Protein AF-A0A935L735-F1 (afdb_monomer_lite)

Sequence (151 aa):
MIRTELLDLISSAESYNQEELSSIIDSFAKKMNTIDSINLLKIEKILKEYGWPSTELVGEQGVNTIFLIIQHANAKARNNYSKLLKKAARKDISQRPNYAYLIDKIKMDKGKKQIYGTQLKYVEEKKCFELFPIKNIKMSINVVKKCSYLI

Radius of gyration: 17.45 Å; chains: 1; bounding box: 48×27×43 Å

Structure (mmCIF, N/CA/C/O backbone):
data_AF-A0A935L735-F1
#
_entry.id   AF-A0A935L735-F1
#
loop_
_atom_site.group_PDB
_atom_site.id
_atom_site.type_symbol
_atom_site.label_atom_id
_atom_site.label_alt_id
_atom_site.label_comp_id
_atom_site.label_asym_id
_atom_site.label_entity_id
_atom_site.label_seq_id
_atom_site.pdbx_PDB_ins_code
_atom_site.Cartn_x
_atom_site.Cartn_y
_atom_site.Cartn_z
_atom_site.occupancy
_atom_site.B_iso_or_equiv
_atom_site.auth_seq_id
_atom_site.auth_comp_id
_atom_site.auth_asym_id
_atom_site.auth_atom_id
_atom_site.pdbx_PDB_model_num
ATOM 1 N N . MET A 1 1 ? 9.309 9.430 3.500 1.00 53.22 1 MET A N 1
ATOM 2 C CA . MET A 1 1 ? 10.534 10.246 3.570 1.00 53.22 1 MET A CA 1
ATOM 3 C C . MET A 1 1 ? 11.658 9.617 2.748 1.00 53.22 1 MET A C 1
ATOM 5 O O . MET A 1 1 ? 11.968 10.186 1.723 1.00 53.22 1 MET A O 1
ATOM 9 N N . ILE A 1 2 ? 12.114 8.381 3.009 1.00 59.72 2 ILE A N 1
ATOM 10 C CA . ILE A 1 2 ? 13.153 7.745 2.150 1.00 59.72 2 ILE A CA 1
ATOM 11 C C . ILE A 1 2 ? 12.732 7.566 0.675 1.00 59.72 2 ILE A C 1
ATOM 13 O O . ILE A 1 2 ? 13.550 7.639 -0.234 1.00 59.72 2 ILE A O 1
ATOM 17 N N . ARG A 1 3 ? 11.440 7.349 0.404 1.00 62.91 3 ARG A N 1
ATOM 18 C CA . ARG A 1 3 ? 10.961 7.106 -0.966 1.00 62.91 3 ARG A CA 1
ATOM 19 C C . ARG A 1 3 ? 11.101 8.318 -1.900 1.00 62.91 3 ARG A C 1
ATOM 21 O O . ARG A 1 3 ? 11.272 8.117 -3.093 1.00 62.91 3 ARG A O 1
ATOM 28 N N . THR A 1 4 ? 11.014 9.540 -1.373 1.00 59.62 4 THR A N 1
ATOM 29 C CA . THR A 1 4 ? 11.241 10.771 -2.150 1.00 59.62 4 THR A CA 1
ATOM 30 C C . THR A 1 4 ? 12.732 10.998 -2.382 1.00 59.62 4 THR A C 1
ATOM 32 O O . THR A 1 4 ? 13.122 11.271 -3.506 1.00 59.62 4 THR A O 1
ATOM 35 N N . GLU A 1 5 ? 13.570 10.721 -1.380 1.00 60.94 5 GLU A N 1
ATOM 36 C CA . GLU A 1 5 ? 15.035 10.806 -1.501 1.00 60.94 5 GLU A CA 1
ATOM 37 C C . GLU A 1 5 ? 15.589 9.875 -2.598 1.00 60.94 5 GLU A C 1
ATOM 39 O O . GLU A 1 5 ? 16.514 10.241 -3.317 1.00 60.94 5 GLU A O 1
ATOM 44 N N . LEU A 1 6 ? 14.996 8.686 -2.781 1.00 68.19 6 LEU A N 1
ATOM 45 C CA . LEU A 1 6 ? 15.365 7.781 -3.876 1.00 68.19 6 LEU A CA 1
ATOM 46 C C . LEU A 1 6 ? 14.999 8.345 -5.263 1.00 68.19 6 LEU A C 1
ATOM 48 O O . LEU A 1 6 ? 15.729 8.113 -6.221 1.00 68.19 6 LEU A O 1
ATOM 52 N N . LEU A 1 7 ? 13.880 9.067 -5.389 1.00 65.75 7 LEU A N 1
ATOM 53 C CA . LEU A 1 7 ? 13.466 9.678 -6.660 1.00 65.75 7 LEU A CA 1
ATOM 54 C C . LEU A 1 7 ? 14.383 10.844 -7.046 1.00 65.75 7 LEU A C 1
ATOM 56 O O . LEU A 1 7 ? 14.754 10.965 -8.214 1.00 65.75 7 LEU A O 1
ATOM 60 N N . ASP A 1 8 ? 14.791 11.649 -6.068 1.00 68.31 8 ASP A N 1
ATOM 61 C CA . ASP A 1 8 ? 15.737 12.750 -6.273 1.00 68.31 8 ASP A CA 1
ATOM 62 C C . ASP A 1 8 ? 17.120 12.218 -6.696 1.00 68.31 8 ASP A C 1
ATOM 64 O O . ASP A 1 8 ? 17.758 12.749 -7.608 1.00 68.31 8 ASP A O 1
ATOM 68 N N . LEU A 1 9 ? 17.552 11.097 -6.107 1.00 68.50 9 LEU A N 1
ATOM 69 C CA . LEU A 1 9 ? 18.783 10.409 -6.497 1.00 68.50 9 LEU A CA 1
ATOM 70 C C . LEU A 1 9 ? 18.710 9.849 -7.930 1.00 68.50 9 LEU A C 1
ATOM 72 O O . LEU A 1 9 ? 19.628 10.049 -8.718 1.00 68.50 9 LEU A O 1
ATOM 76 N N . ILE A 1 10 ? 17.614 9.176 -8.298 1.00 69.50 10 ILE A N 1
ATOM 77 C CA . ILE A 1 10 ? 17.425 8.661 -9.668 1.00 69.50 10 ILE A CA 1
ATOM 78 C C . ILE A 1 10 ? 17.448 9.807 -10.692 1.00 69.50 10 ILE A C 1
ATOM 80 O O . ILE A 1 10 ? 17.996 9.648 -11.778 1.00 69.50 10 ILE A O 1
ATOM 84 N N . SER A 1 11 ? 16.923 10.979 -10.329 1.00 69.50 11 SER A N 1
ATOM 85 C CA . SER A 1 11 ? 16.909 12.170 -11.191 1.00 69.50 11 SER A CA 1
ATOM 86 C C . SER A 1 11 ? 18.300 12.788 -11.416 1.00 69.50 11 SER A C 1
ATOM 88 O O . SER A 1 11 ? 18.469 13.598 -12.320 1.00 69.50 11 SER A O 1
ATOM 90 N N . SER A 1 12 ? 19.302 12.404 -10.617 1.00 68.81 12 SER A N 1
ATOM 91 C CA . SER A 1 12 ? 20.707 12.840 -10.726 1.00 68.81 12 SER A CA 1
ATOM 92 C C . SER A 1 12 ? 21.659 11.706 -11.140 1.00 68.81 12 SER A C 1
ATOM 94 O O . SER A 1 12 ? 22.884 11.860 -11.089 1.00 68.81 12 SER A O 1
ATOM 96 N N . ALA A 1 13 ? 21.106 10.570 -11.587 1.00 69.00 13 ALA A N 1
ATOM 97 C CA . ALA A 1 13 ? 21.841 9.337 -11.865 1.00 69.00 13 ALA A CA 1
ATOM 98 C C . ALA A 1 13 ? 22.910 9.457 -12.969 1.00 69.00 13 ALA A C 1
ATOM 100 O O . ALA A 1 13 ? 23.825 8.639 -13.000 1.00 69.00 13 ALA A O 1
ATOM 101 N N . GLU A 1 14 ? 22.854 10.481 -13.831 1.00 68.19 14 GLU A N 1
ATOM 102 C CA . GLU A 1 14 ? 23.864 10.738 -14.877 1.00 68.19 14 GLU A CA 1
ATOM 103 C C . GLU A 1 14 ? 25.273 11.013 -14.317 1.00 68.19 14 GLU A C 1
ATOM 105 O O . GLU A 1 14 ? 26.259 10.913 -15.042 1.00 68.19 14 GLU A O 1
ATOM 110 N N . SER A 1 15 ? 25.376 11.337 -13.024 1.00 70.94 15 SER A N 1
ATOM 111 C CA . SER A 1 15 ? 26.640 11.628 -12.338 1.00 70.94 15 SER A CA 1
ATOM 112 C C . SER A 1 15 ? 27.366 10.402 -11.764 1.00 70.94 15 SER A C 1
ATOM 114 O O . SER A 1 15 ? 28.476 10.550 -11.256 1.00 70.94 15 SER A O 1
ATOM 116 N N . TYR A 1 16 ? 26.778 9.204 -11.858 1.00 76.50 16 TYR A N 1
ATOM 117 C CA . TYR A 1 16 ? 27.303 7.982 -11.243 1.00 76.50 16 TYR A CA 1
ATOM 118 C C . TYR A 1 16 ? 27.617 6.907 -12.280 1.00 76.50 16 TYR A C 1
ATOM 120 O O . TYR A 1 16 ? 26.896 6.735 -13.266 1.00 76.50 16 TYR A O 1
ATOM 128 N N . ASN A 1 17 ? 28.666 6.119 -12.032 1.00 85.06 17 ASN A N 1
ATOM 129 C CA . ASN A 1 17 ? 28.871 4.898 -12.805 1.00 85.06 17 ASN A CA 1
ATOM 130 C C . ASN A 1 17 ? 27.891 3.786 -12.357 1.00 85.06 17 ASN A C 1
ATOM 132 O O . ASN A 1 17 ? 27.217 3.890 -11.330 1.00 85.06 17 ASN A O 1
ATOM 136 N N . GLN A 1 18 ? 27.790 2.706 -13.141 1.00 80.69 18 GLN A N 1
ATOM 137 C CA . GLN A 1 18 ? 26.814 1.632 -12.891 1.00 80.69 18 GLN A CA 1
ATOM 138 C C . GLN A 1 18 ? 27.027 0.905 -11.553 1.00 80.69 18 GLN A C 1
ATOM 140 O O . GLN A 1 18 ? 26.058 0.507 -10.907 1.00 80.69 18 GLN A O 1
ATOM 145 N N . GLU A 1 19 ? 28.277 0.739 -11.122 1.00 85.19 19 GLU A N 1
ATOM 146 C CA . GLU A 1 19 ? 28.613 0.043 -9.878 1.00 85.19 19 GLU A CA 1
ATOM 147 C C . GLU A 1 19 ? 28.274 0.904 -8.651 1.00 85.19 19 GLU A C 1
ATOM 149 O O . GLU A 1 19 ? 27.642 0.432 -7.701 1.00 85.19 19 GLU A O 1
ATOM 154 N N . GLU A 1 20 ? 28.600 2.196 -8.710 1.00 84.94 20 GLU A N 1
ATOM 155 C CA . GLU A 1 20 ? 28.238 3.188 -7.695 1.00 84.94 20 GLU A CA 1
ATOM 156 C C . GLU A 1 20 ? 26.720 3.302 -7.551 1.00 84.94 20 GLU A C 1
ATOM 158 O O . GLU A 1 20 ? 26.194 3.216 -6.439 1.00 84.94 20 GLU A O 1
ATOM 163 N N . LEU A 1 21 ? 26.003 3.422 -8.673 1.00 83.69 21 LEU A N 1
ATOM 164 C CA . LEU A 1 21 ? 24.548 3.523 -8.676 1.00 83.69 21 LEU A CA 1
ATOM 165 C C . LEU A 1 21 ? 23.898 2.275 -8.061 1.00 83.69 21 LEU A C 1
ATOM 167 O O . LEU A 1 21 ? 23.000 2.404 -7.227 1.00 83.69 21 LEU A O 1
ATOM 171 N N . SER A 1 22 ? 24.381 1.075 -8.406 1.00 84.75 22 SER A N 1
ATOM 172 C CA . SER A 1 22 ? 23.888 -0.182 -7.827 1.00 84.75 22 SER A CA 1
ATOM 173 C C . SER A 1 22 ? 24.089 -0.228 -6.310 1.00 84.75 22 SER A C 1
ATOM 175 O O . SER A 1 22 ? 23.159 -0.546 -5.569 1.00 84.75 22 SER A O 1
ATOM 177 N N . SER A 1 23 ? 25.281 0.136 -5.832 1.00 87.50 23 SER A N 1
ATOM 178 C CA . SER A 1 23 ? 25.604 0.156 -4.400 1.00 87.50 23 SER A CA 1
ATOM 179 C C . SER A 1 23 ? 24.718 1.135 -3.619 1.00 87.50 23 SER A C 1
ATOM 181 O O . SER A 1 23 ? 24.206 0.817 -2.536 1.00 87.50 23 SER A O 1
ATOM 183 N N . ILE A 1 24 ? 24.473 2.320 -4.188 1.00 86.25 24 ILE A N 1
ATOM 184 C CA . ILE A 1 24 ? 23.591 3.315 -3.582 1.00 86.25 24 ILE A CA 1
ATOM 185 C C . ILE A 1 24 ? 22.150 2.787 -3.539 1.00 86.25 24 ILE A C 1
ATOM 187 O O . ILE A 1 24 ? 21.535 2.808 -2.469 1.00 86.25 24 ILE A O 1
ATOM 191 N N . ILE A 1 25 ? 21.625 2.253 -4.649 1.00 84.50 25 ILE A N 1
ATOM 192 C CA . ILE A 1 25 ? 20.276 1.667 -4.710 1.00 84.50 25 ILE A CA 1
ATOM 193 C C . ILE A 1 25 ? 20.109 0.571 -3.651 1.00 84.50 25 ILE A C 1
ATOM 195 O O . ILE A 1 25 ? 19.118 0.582 -2.917 1.00 84.50 25 ILE A O 1
ATOM 199 N N . ASP A 1 26 ? 21.087 -0.323 -3.502 1.00 87.19 26 ASP A N 1
ATOM 200 C CA . ASP A 1 26 ? 21.054 -1.392 -2.500 1.00 87.19 26 ASP A CA 1
ATOM 201 C C . ASP A 1 26 ? 21.024 -0.849 -1.065 1.00 87.19 26 ASP A C 1
ATOM 203 O O . ASP A 1 26 ? 20.270 -1.334 -0.212 1.00 87.19 26 ASP A O 1
ATOM 207 N N . SER A 1 27 ? 21.825 0.180 -0.781 1.00 88.56 27 SER A N 1
ATOM 208 C CA . SER A 1 27 ? 21.844 0.856 0.520 1.00 88.56 27 SER A CA 1
ATOM 209 C C . SER A 1 27 ? 20.493 1.506 0.838 1.00 88.56 27 SER A C 1
ATOM 211 O O . SER A 1 27 ? 19.935 1.308 1.925 1.00 88.56 27 SER A O 1
ATOM 213 N N . PHE A 1 28 ? 19.911 2.221 -0.128 1.00 86.75 28 PHE A N 1
ATOM 214 C CA . PHE A 1 28 ? 18.586 2.825 0.009 1.00 86.75 28 PHE A CA 1
ATOM 215 C C . PHE A 1 28 ? 17.489 1.772 0.179 1.00 86.75 28 PHE A C 1
ATOM 217 O O . PHE A 1 28 ? 16.643 1.917 1.064 1.00 86.75 28 PHE A O 1
ATOM 224 N N . ALA A 1 29 ? 17.526 0.683 -0.590 1.00 84.94 29 ALA A N 1
ATOM 225 C CA . ALA A 1 29 ? 16.572 -0.414 -0.480 1.00 84.94 29 ALA A CA 1
ATOM 226 C C . ALA A 1 29 ? 16.599 -1.051 0.920 1.00 84.94 29 ALA A C 1
ATOM 228 O O . ALA A 1 29 ? 15.545 -1.276 1.519 1.00 84.94 29 ALA A O 1
ATOM 229 N N . LYS A 1 30 ? 17.788 -1.272 1.499 1.00 88.81 30 LYS A N 1
ATOM 230 C CA . LYS A 1 30 ? 17.942 -1.785 2.876 1.00 88.81 30 LYS A CA 1
ATOM 231 C C . LYS A 1 30 ? 17.341 -0.841 3.920 1.00 88.81 30 LYS A C 1
ATOM 233 O O . LYS A 1 30 ? 16.608 -1.290 4.811 1.00 88.81 30 LYS A O 1
ATOM 238 N N . LYS A 1 31 ? 17.604 0.466 3.805 1.00 89.81 31 LYS A N 1
ATOM 239 C CA . LYS A 1 31 ? 17.028 1.478 4.707 1.00 89.81 31 LYS A CA 1
ATOM 240 C C . LYS A 1 31 ? 15.508 1.545 4.570 1.00 89.81 31 LYS A C 1
ATOM 242 O O . LYS A 1 31 ? 14.804 1.532 5.578 1.00 89.81 31 LYS A O 1
ATOM 247 N N . MET A 1 32 ? 15.000 1.549 3.338 1.00 85.81 32 MET A N 1
ATOM 248 C CA . MET A 1 32 ? 13.566 1.571 3.053 1.00 85.81 32 MET A CA 1
ATOM 249 C C . MET A 1 32 ? 12.868 0.339 3.635 1.00 85.81 32 MET A C 1
ATOM 251 O O . MET A 1 32 ? 11.900 0.493 4.370 1.00 85.81 32 MET A O 1
ATOM 255 N N . ASN A 1 33 ? 13.417 -0.862 3.431 1.00 87.12 33 ASN A N 1
ATOM 256 C CA . ASN A 1 33 ? 12.875 -2.100 4.002 1.00 87.12 33 ASN A CA 1
ATOM 257 C C . ASN A 1 33 ? 12.816 -2.067 5.537 1.00 87.12 33 ASN A C 1
ATOM 259 O O . ASN A 1 33 ? 11.845 -2.537 6.136 1.00 87.12 33 ASN A O 1
ATOM 263 N N . THR A 1 34 ? 13.838 -1.494 6.179 1.00 91.12 34 THR A N 1
ATOM 264 C CA . THR A 1 34 ? 13.870 -1.326 7.640 1.00 91.12 34 THR A CA 1
ATOM 265 C C . THR A 1 34 ? 12.743 -0.409 8.111 1.00 91.12 34 THR A C 1
ATOM 267 O O . THR A 1 34 ? 11.971 -0.776 8.999 1.00 91.12 34 THR A O 1
ATOM 270 N N . ILE A 1 35 ? 12.606 0.766 7.492 1.00 89.50 35 ILE A N 1
ATOM 271 C CA . ILE A 1 35 ? 11.564 1.733 7.853 1.00 89.50 35 ILE A CA 1
ATOM 272 C C . ILE A 1 35 ? 10.168 1.184 7.567 1.00 89.50 35 ILE A C 1
ATOM 274 O O . ILE A 1 35 ? 9.289 1.295 8.422 1.00 89.50 35 ILE A O 1
ATOM 278 N N . ASP A 1 36 ? 9.961 0.557 6.412 1.00 88.44 36 ASP A N 1
ATOM 279 C CA . ASP A 1 36 ? 8.674 -0.025 6.034 1.00 88.44 36 ASP A CA 1
ATOM 280 C C . ASP A 1 36 ? 8.255 -1.120 7.020 1.00 88.44 36 ASP A C 1
ATOM 282 O O . ASP A 1 36 ? 7.092 -1.174 7.420 1.00 88.44 36 ASP A O 1
ATOM 286 N N . SER A 1 37 ? 9.203 -1.930 7.502 1.00 90.62 37 SER A N 1
ATOM 287 C CA . SER A 1 37 ? 8.940 -2.951 8.523 1.00 90.62 37 SER A CA 1
ATOM 288 C C . SER A 1 37 ? 8.530 -2.336 9.866 1.00 90.62 37 SER A C 1
ATOM 290 O O . SER A 1 37 ? 7.562 -2.782 10.484 1.00 90.62 37 SER A O 1
ATOM 292 N N . ILE A 1 38 ? 9.215 -1.276 10.312 1.00 94.38 38 ILE A N 1
ATOM 293 C CA . ILE A 1 38 ? 8.873 -0.560 11.553 1.00 94.38 38 ILE A CA 1
ATOM 294 C C . ILE A 1 38 ? 7.499 0.113 11.435 1.00 94.38 38 ILE A C 1
ATOM 296 O O . ILE A 1 38 ? 6.682 0.040 12.357 1.00 94.38 38 ILE A O 1
ATOM 300 N N . ASN A 1 39 ? 7.229 0.761 10.303 1.00 94.19 39 ASN A N 1
ATOM 301 C CA . ASN A 1 39 ? 5.959 1.428 10.039 1.00 94.19 39 ASN A CA 1
ATOM 302 C C . ASN A 1 39 ? 4.808 0.429 9.977 1.00 94.19 39 ASN A C 1
ATOM 304 O O . ASN A 1 39 ? 3.761 0.678 10.574 1.00 94.19 39 ASN A O 1
ATOM 308 N N . LEU A 1 40 ? 5.018 -0.719 9.328 1.00 94.88 40 LEU A N 1
ATOM 309 C CA . LEU A 1 40 ? 4.036 -1.791 9.298 1.00 94.88 40 LEU A CA 1
ATOM 310 C C . LEU A 1 40 ? 3.682 -2.231 10.720 1.00 94.88 40 LEU A C 1
ATOM 312 O O . LEU A 1 40 ? 2.510 -2.190 11.070 1.00 94.88 40 LEU A O 1
ATOM 316 N N . LEU A 1 41 ? 4.664 -2.527 11.578 1.00 96.12 41 LEU A N 1
ATOM 317 C CA . LEU A 1 41 ? 4.404 -2.931 12.968 1.00 96.12 41 LEU A CA 1
ATOM 318 C C . LEU A 1 41 ? 3.580 -1.901 13.757 1.00 96.12 41 LEU A C 1
ATOM 320 O O . LEU A 1 41 ? 2.724 -2.275 14.560 1.00 96.12 41 LEU A O 1
ATOM 324 N N . LYS A 1 42 ? 3.823 -0.602 13.548 1.00 95.94 42 LYS A N 1
ATOM 325 C CA . LYS A 1 42 ? 3.047 0.472 14.192 1.00 95.94 42 LYS A CA 1
ATOM 326 C C . LYS A 1 42 ? 1.609 0.510 13.676 1.00 95.94 42 LYS A C 1
ATOM 328 O O . LYS A 1 42 ? 0.674 0.542 14.474 1.00 95.94 42 LYS A O 1
ATOM 333 N N . ILE A 1 43 ? 1.429 0.464 12.357 1.00 95.56 43 ILE A N 1
ATOM 334 C CA . ILE A 1 43 ? 0.103 0.484 11.732 1.00 95.56 43 ILE A CA 1
ATOM 335 C C . ILE A 1 43 ? -0.694 -0.774 12.071 1.00 95.56 43 ILE A C 1
ATOM 337 O O . ILE A 1 43 ? -1.885 -0.676 12.343 1.00 95.56 43 ILE A O 1
ATOM 341 N N . GLU A 1 44 ? -0.067 -1.948 12.126 1.00 95.88 44 GLU A N 1
ATOM 342 C CA . GLU A 1 44 ? -0.752 -3.191 12.484 1.00 95.88 44 GLU A CA 1
ATOM 343 C C . GLU A 1 44 ? -1.353 -3.132 13.894 1.00 95.88 44 GLU A C 1
ATOM 345 O O . GLU A 1 44 ? -2.464 -3.627 14.093 1.00 95.88 44 GLU A O 1
ATOM 350 N N . LYS A 1 45 ? -0.674 -2.478 14.850 1.00 96.31 45 LYS A N 1
ATOM 351 C CA . LYS A 1 45 ? -1.217 -2.229 16.197 1.00 96.31 45 LYS A CA 1
ATOM 352 C C . LYS A 1 45 ? -2.458 -1.338 16.142 1.00 96.31 45 LYS A C 1
ATOM 354 O O . LYS A 1 45 ? -3.498 -1.730 16.662 1.00 96.31 45 LYS A O 1
ATOM 359 N N . ILE A 1 46 ? -2.375 -0.209 15.435 1.00 94.69 46 ILE A N 1
ATOM 360 C CA . ILE A 1 46 ? -3.499 0.726 15.264 1.00 94.69 46 ILE A CA 1
ATOM 361 C C . ILE A 1 46 ? -4.691 0.020 14.607 1.00 94.69 46 ILE A C 1
ATOM 363 O O . ILE A 1 46 ? -5.807 0.088 15.111 1.00 94.69 46 ILE A O 1
ATOM 367 N N . LEU A 1 47 ? -4.458 -0.714 13.515 1.00 96.25 47 LEU A N 1
ATOM 368 C CA . LEU A 1 47 ? -5.517 -1.412 12.784 1.00 96.25 47 LEU A CA 1
ATOM 369 C C . LEU A 1 47 ? -6.148 -2.550 13.592 1.00 96.25 47 LEU A C 1
ATOM 371 O O . LEU A 1 47 ? -7.320 -2.868 13.382 1.00 96.25 47 LEU A O 1
ATOM 375 N N . LYS A 1 48 ? -5.386 -3.185 14.491 1.00 95.19 48 LYS A N 1
ATOM 376 C CA . LYS A 1 48 ? -5.896 -4.233 15.382 1.00 95.19 48 LYS A CA 1
ATOM 377 C C . LYS A 1 48 ? -6.796 -3.660 16.476 1.00 95.19 48 LYS A C 1
ATOM 379 O O . LYS A 1 48 ? -7.779 -4.303 16.826 1.00 95.19 48 LYS A O 1
ATOM 384 N N . GLU A 1 49 ? -6.454 -2.490 17.000 1.00 95.50 49 GLU A N 1
ATOM 385 C CA . GLU A 1 49 ? -7.167 -1.856 18.110 1.00 95.50 49 GLU A CA 1
ATOM 386 C C . GLU A 1 49 ? -8.388 -1.056 17.636 1.00 95.50 49 GLU A C 1
ATOM 388 O O . GLU A 1 49 ? -9.483 -1.227 18.164 1.00 95.50 49 GLU A O 1
ATOM 393 N N . TYR A 1 50 ? -8.229 -0.253 16.583 1.00 94.00 50 TYR A N 1
ATOM 394 C CA . TYR A 1 50 ? -9.237 0.718 16.143 1.00 94.00 50 TYR A CA 1
ATOM 395 C C . TYR A 1 50 ? -9.926 0.343 14.825 1.00 94.00 50 TYR A C 1
ATOM 397 O O . TYR A 1 50 ? -10.878 0.999 14.399 1.00 94.00 50 TYR A O 1
ATOM 405 N N . GLY A 1 51 ? -9.468 -0.710 14.144 1.00 95.12 51 GLY A N 1
ATOM 406 C CA . GLY A 1 51 ? -9.869 -0.967 12.764 1.00 95.12 51 GLY A CA 1
ATOM 407 C C . GLY A 1 51 ? -9.261 0.057 11.799 1.00 95.12 51 GLY A C 1
ATOM 408 O O . GLY A 1 51 ? -8.230 0.654 12.084 1.00 95.12 51 GLY A O 1
ATOM 409 N N . TRP A 1 52 ? -9.867 0.237 10.620 1.00 96.25 52 TRP A N 1
ATOM 410 C CA . TRP A 1 52 ? -9.405 1.255 9.667 1.00 96.25 52 TRP A CA 1
ATOM 411 C C . TRP A 1 52 ? -9.976 2.618 10.071 1.00 96.25 52 TRP A C 1
ATOM 413 O O . TRP A 1 52 ? -11.206 2.744 10.062 1.00 96.25 52 TRP A O 1
ATOM 423 N N . PRO A 1 53 ? -9.139 3.618 10.400 1.00 94.62 53 PRO A N 1
ATOM 424 C CA . PRO A 1 53 ? -9.619 4.947 10.767 1.00 94.62 53 PRO A CA 1
ATOM 425 C C . PRO A 1 53 ? -10.443 5.585 9.645 1.00 94.62 53 PRO A C 1
ATOM 427 O O . PRO A 1 53 ? -10.169 5.365 8.463 1.00 94.62 53 PRO A O 1
ATOM 430 N N . SER A 1 54 ? -11.456 6.373 10.003 1.00 93.50 54 SER A N 1
ATOM 431 C CA . SER A 1 54 ? -12.208 7.168 9.031 1.00 93.50 54 SER A CA 1
ATOM 432 C C . SER A 1 54 ? -11.410 8.398 8.606 1.00 93.50 54 SER A C 1
ATOM 434 O O . SER A 1 54 ? -10.584 8.911 9.363 1.00 93.50 54 SER A O 1
ATOM 436 N N . THR A 1 55 ? -11.703 8.916 7.415 1.00 95.12 55 THR A N 1
ATOM 437 C CA . THR A 1 55 ? -11.127 10.188 6.950 1.00 95.12 55 THR A CA 1
ATOM 438 C C . THR A 1 55 ? -11.495 11.353 7.868 1.00 95.12 55 THR A C 1
ATOM 440 O O . THR A 1 55 ? -10.696 12.257 8.054 1.00 95.12 55 THR A O 1
ATOM 443 N N . GLU A 1 56 ? -12.661 11.308 8.512 1.00 95.06 56 GLU A N 1
ATOM 444 C CA . GLU A 1 56 ? -13.070 12.292 9.521 1.00 95.06 56 GLU A CA 1
ATOM 445 C C . GLU A 1 56 ? -12.122 12.330 10.732 1.00 95.06 56 GLU A C 1
ATOM 447 O O . GLU A 1 56 ? -11.814 13.404 11.235 1.00 95.06 56 GLU A O 1
ATOM 452 N N . LEU A 1 57 ? -11.620 11.172 11.179 1.00 94.81 57 LEU A N 1
ATOM 453 C CA . LEU A 1 57 ? -10.787 11.082 12.381 1.00 94.81 57 LEU A CA 1
ATOM 454 C C . LEU A 1 57 ? -9.336 11.511 12.135 1.00 94.81 57 LEU A C 1
ATOM 456 O O . LEU A 1 57 ? -8.714 12.108 13.008 1.00 94.81 57 LEU A O 1
ATOM 460 N N . VAL A 1 58 ? -8.769 11.149 10.981 1.00 95.06 58 VAL A N 1
ATOM 461 C CA . VAL A 1 58 ? -7.322 11.302 10.717 1.00 95.06 58 VAL A CA 1
ATOM 462 C C . VAL A 1 58 ? -7.001 12.127 9.468 1.00 95.06 58 VAL A C 1
ATOM 464 O O . VAL A 1 58 ? -5.836 12.234 9.078 1.00 95.06 58 VAL A O 1
ATOM 467 N N . GLY A 1 59 ? -8.019 12.696 8.821 1.00 96.19 59 GLY A N 1
ATOM 468 C CA . GLY A 1 59 ? -7.897 13.400 7.548 1.00 96.19 59 GLY A CA 1
ATOM 469 C C . GLY A 1 59 ? -7.525 12.482 6.379 1.00 96.19 59 GLY A C 1
ATOM 470 O O . GLY A 1 59 ? -7.149 11.319 6.551 1.00 96.19 59 GLY A O 1
ATOM 471 N N . GLU A 1 60 ? -7.577 13.023 5.159 1.00 93.25 60 GLU A N 1
ATOM 472 C CA . GLU A 1 60 ? -7.207 12.290 3.936 1.00 93.25 60 GLU A CA 1
ATOM 473 C C . GLU A 1 60 ? -5.743 11.838 3.952 1.00 93.25 60 GLU A C 1
ATOM 475 O O . GLU A 1 60 ? -5.410 10.726 3.540 1.00 93.25 60 GLU A O 1
ATOM 480 N N . GLN A 1 61 ? -4.853 12.680 4.479 1.00 93.44 61 GLN A N 1
ATOM 481 C CA . GLN A 1 61 ? -3.436 12.347 4.596 1.00 93.44 61 GLN A CA 1
ATOM 482 C C . GLN A 1 61 ? -3.209 11.149 5.524 1.00 93.44 61 GLN A C 1
ATOM 484 O O . GLN A 1 61 ? -2.407 10.271 5.197 1.00 93.44 61 GLN A O 1
ATOM 489 N N . GLY A 1 62 ? -3.931 11.067 6.647 1.00 94.25 62 GLY A N 1
ATOM 490 C CA . GLY A 1 62 ? -3.798 9.967 7.599 1.00 94.25 62 GLY A CA 1
ATOM 491 C C . GLY A 1 62 ? -4.228 8.632 6.996 1.00 94.25 62 GLY A C 1
ATOM 492 O O . GLY A 1 62 ? -3.458 7.669 6.997 1.00 94.25 62 GLY A O 1
ATOM 493 N N . VAL A 1 63 ? -5.421 8.580 6.399 1.00 95.12 63 VAL A N 1
ATOM 494 C CA . VAL A 1 63 ? -5.926 7.355 5.755 1.00 95.12 63 VAL A CA 1
ATOM 495 C C . VAL A 1 63 ? -5.063 6.925 4.565 1.00 95.12 63 VAL A C 1
ATOM 497 O O . VAL A 1 63 ? -4.807 5.731 4.394 1.00 95.12 63 VAL A O 1
ATOM 500 N N . ASN A 1 64 ? -4.541 7.877 3.784 1.00 93.62 64 ASN A N 1
ATOM 501 C CA . ASN A 1 64 ? -3.638 7.583 2.670 1.00 93.62 64 ASN A CA 1
ATOM 502 C C . ASN A 1 64 ? -2.268 7.097 3.152 1.00 93.62 64 ASN A C 1
ATOM 504 O O . ASN A 1 64 ? -1.700 6.187 2.551 1.00 93.62 64 ASN A O 1
ATOM 508 N N . THR A 1 65 ? -1.760 7.625 4.266 1.00 94.31 65 THR A N 1
ATOM 509 C CA . THR A 1 65 ? -0.512 7.148 4.880 1.00 94.31 65 THR A CA 1
ATOM 510 C C . THR A 1 65 ? -0.641 5.691 5.320 1.00 94.31 65 THR A C 1
ATOM 512 O O . THR A 1 65 ? 0.209 4.863 4.987 1.00 94.31 65 THR A O 1
ATOM 515 N N . ILE A 1 66 ? -1.740 5.347 6.000 1.00 95.69 66 ILE A N 1
ATOM 516 C CA . ILE A 1 66 ? -2.045 3.964 6.399 1.00 95.69 66 ILE A CA 1
ATOM 517 C C . ILE A 1 66 ? -2.138 3.063 5.164 1.00 95.69 66 ILE A C 1
ATOM 519 O O . ILE A 1 66 ? -1.533 1.989 5.127 1.00 95.69 66 ILE A O 1
ATOM 523 N N . PHE A 1 67 ? -2.860 3.508 4.132 1.00 96.12 67 PHE A N 1
ATOM 524 C CA . PHE A 1 67 ? -2.975 2.776 2.875 1.00 96.12 67 PHE A CA 1
ATOM 525 C C . PHE A 1 67 ? -1.612 2.514 2.227 1.00 96.12 67 PHE A C 1
ATOM 527 O O . PHE A 1 67 ? -1.339 1.367 1.881 1.00 96.12 67 PHE A O 1
ATOM 534 N N . LEU A 1 68 ? -0.750 3.525 2.089 1.00 94.06 68 LEU A N 1
ATOM 535 C CA . LEU A 1 68 ? 0.557 3.383 1.443 1.00 94.06 68 LEU A CA 1
ATOM 536 C C . LEU A 1 68 ? 1.450 2.375 2.172 1.00 94.06 68 LEU A C 1
ATOM 538 O O . LEU A 1 68 ? 2.079 1.535 1.524 1.00 94.06 68 LEU A O 1
ATOM 542 N N . ILE A 1 69 ? 1.450 2.397 3.508 1.00 94.69 69 ILE A N 1
ATOM 543 C CA . ILE A 1 69 ? 2.192 1.423 4.320 1.00 94.69 69 ILE A CA 1
ATOM 544 C C . ILE A 1 69 ? 1.694 0.000 4.027 1.00 94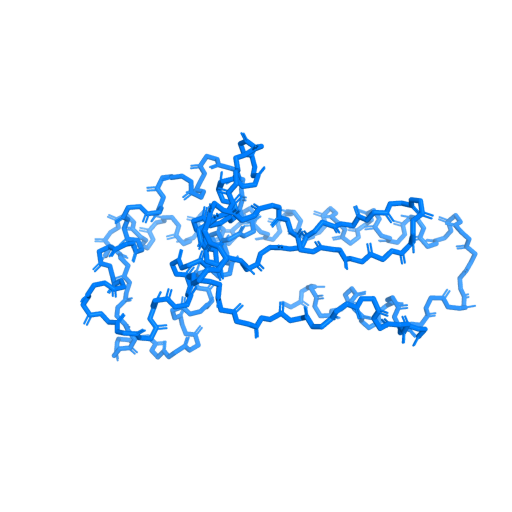.69 69 ILE A C 1
ATOM 546 O O . ILE A 1 69 ? 2.492 -0.892 3.743 1.00 94.69 69 ILE A O 1
ATOM 550 N N . ILE A 1 70 ? 0.375 -0.221 4.012 1.00 96.31 70 ILE A N 1
ATOM 551 C CA . ILE A 1 70 ? -0.201 -1.541 3.712 1.00 96.31 70 ILE A CA 1
ATOM 552 C C . ILE A 1 70 ? 0.024 -1.953 2.250 1.00 96.31 70 ILE A C 1
ATOM 554 O O . ILE A 1 70 ? 0.335 -3.114 1.986 1.00 96.31 70 ILE A O 1
ATOM 558 N N . GLN A 1 71 ? -0.103 -1.034 1.293 1.00 94.38 71 GLN A N 1
ATOM 559 C CA . GLN A 1 71 ? 0.089 -1.281 -0.140 1.00 94.38 71 GLN A CA 1
ATOM 560 C C . GLN A 1 71 ? 1.505 -1.795 -0.436 1.00 94.38 71 GLN A C 1
ATOM 562 O O . GLN A 1 71 ? 1.676 -2.732 -1.226 1.00 94.38 71 GLN A O 1
ATOM 567 N N . HIS A 1 72 ? 2.512 -1.217 0.222 1.00 90.44 72 HIS A N 1
ATOM 568 C CA . HIS A 1 72 ? 3.918 -1.582 0.049 1.00 90.44 72 HIS A CA 1
ATOM 569 C C . HIS A 1 72 ? 4.400 -2.717 0.963 1.00 90.44 72 HIS A C 1
ATOM 571 O O . HIS A 1 72 ? 5.463 -3.274 0.705 1.00 90.44 72 HIS A O 1
ATOM 577 N N . ALA A 1 73 ? 3.605 -3.137 1.950 1.00 93.00 73 ALA A N 1
ATOM 578 C CA . ALA A 1 73 ? 3.924 -4.266 2.823 1.00 93.00 73 ALA A CA 1
ATOM 579 C C . ALA A 1 73 ? 4.061 -5.604 2.066 1.00 93.00 73 ALA A C 1
ATOM 581 O O . ALA A 1 73 ? 3.792 -5.717 0.873 1.00 93.00 73 ALA A O 1
ATOM 582 N N . ASN A 1 74 ? 4.439 -6.682 2.753 1.00 93.06 74 ASN A N 1
ATOM 583 C CA . ASN A 1 74 ? 4.460 -8.008 2.130 1.00 93.06 74 ASN A CA 1
ATOM 584 C C . ASN A 1 74 ? 3.044 -8.490 1.727 1.00 93.06 74 ASN A C 1
ATOM 586 O O . ASN A 1 74 ? 2.014 -7.986 2.187 1.00 93.06 74 ASN A O 1
ATOM 590 N N . ALA A 1 75 ? 2.978 -9.514 0.869 1.00 95.19 75 ALA A N 1
ATOM 591 C CA . ALA A 1 75 ? 1.706 -10.036 0.368 1.00 95.19 75 ALA A CA 1
ATOM 592 C C . ALA A 1 75 ? 0.773 -10.525 1.493 1.00 95.19 75 ALA A C 1
ATOM 594 O O . ALA A 1 75 ? -0.447 -10.381 1.381 1.00 95.19 75 ALA A O 1
ATOM 595 N N . LYS A 1 76 ? 1.313 -11.079 2.587 1.00 95.62 76 LYS A N 1
ATOM 596 C CA . LYS A 1 76 ? 0.518 -11.547 3.733 1.00 95.62 76 LYS A CA 1
ATOM 597 C C . LYS A 1 76 ? -0.226 -10.381 4.393 1.00 95.62 76 LYS A C 1
ATOM 599 O O . LYS A 1 76 ? -1.445 -10.458 4.533 1.00 95.62 76 LYS A O 1
ATOM 604 N N . ALA A 1 77 ? 0.471 -9.287 4.698 1.00 95.62 77 ALA A N 1
ATOM 605 C CA . ALA A 1 77 ? -0.120 -8.081 5.276 1.00 95.62 77 ALA A CA 1
ATOM 606 C C . ALA A 1 77 ? -1.204 -7.480 4.364 1.00 95.62 77 ALA A C 1
ATOM 608 O O . ALA A 1 77 ? -2.337 -7.279 4.809 1.00 95.62 77 ALA A O 1
ATOM 609 N N . ARG A 1 78 ? -0.920 -7.308 3.061 1.00 96.81 78 ARG A N 1
ATOM 610 C CA . ARG A 1 78 ? -1.924 -6.845 2.081 1.00 96.81 78 ARG A CA 1
ATOM 611 C C . ARG A 1 78 ? -3.204 -7.681 2.124 1.00 96.81 78 ARG A C 1
ATOM 613 O O . ARG A 1 78 ? -4.309 -7.141 2.188 1.00 96.81 78 ARG A O 1
ATOM 620 N N . ASN A 1 79 ? -3.070 -9.010 2.108 1.00 96.69 79 ASN A N 1
ATOM 621 C CA . ASN A 1 79 ? -4.222 -9.910 2.158 1.00 96.69 79 ASN A CA 1
ATOM 622 C C . ASN A 1 79 ? -4.999 -9.772 3.477 1.00 96.69 79 ASN A C 1
ATOM 624 O O . ASN A 1 79 ? -6.229 -9.675 3.430 1.00 96.69 79 ASN A O 1
ATOM 628 N N . ASN A 1 80 ? -4.304 -9.712 4.618 1.00 96.06 80 ASN A N 1
ATOM 629 C CA . ASN A 1 80 ? -4.915 -9.603 5.946 1.00 96.06 80 ASN A CA 1
ATOM 630 C C . ASN A 1 80 ? -5.787 -8.346 6.084 1.00 96.06 80 ASN A C 1
ATOM 632 O O . ASN A 1 80 ? -6.931 -8.436 6.533 1.00 96.06 80 ASN A O 1
ATOM 636 N N . TYR A 1 81 ? -5.291 -7.192 5.630 1.00 97.12 81 TYR A N 1
ATOM 637 C CA . TYR A 1 81 ? -5.980 -5.910 5.814 1.00 97.12 81 TYR A CA 1
ATOM 638 C C . TYR A 1 81 ? -6.939 -5.533 4.677 1.00 97.12 81 TYR A C 1
ATOM 640 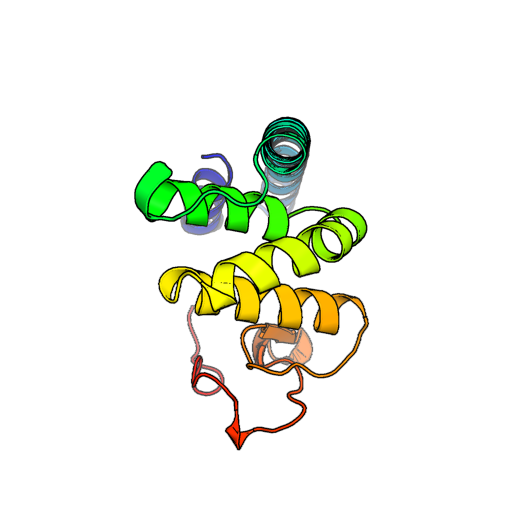O O . TYR A 1 81 ? -7.783 -4.654 4.850 1.00 97.12 81 TYR A O 1
ATOM 648 N N . SER A 1 82 ? -6.918 -6.252 3.549 1.00 96.94 82 SER A N 1
ATOM 649 C CA . SER A 1 82 ? -7.826 -5.998 2.417 1.00 96.94 82 SER A CA 1
ATOM 650 C C . SER A 1 82 ? -9.315 -6.028 2.792 1.00 96.94 82 SER A C 1
ATOM 652 O O . SER A 1 82 ? -10.101 -5.211 2.310 1.00 96.94 82 SER A O 1
ATOM 654 N N . LYS A 1 83 ? -9.724 -6.943 3.685 1.00 97.00 83 LYS A N 1
ATOM 655 C CA . LYS A 1 83 ? -11.115 -7.037 4.164 1.00 97.00 83 LYS A CA 1
ATOM 656 C C . LYS A 1 83 ? -11.509 -5.832 5.014 1.00 97.00 83 LYS A C 1
ATOM 658 O O . LYS A 1 83 ? -12.667 -5.420 4.973 1.00 97.00 83 LYS A O 1
ATOM 663 N N . LEU A 1 84 ? -10.567 -5.297 5.784 1.00 97.25 84 LEU A N 1
ATOM 664 C CA . LEU A 1 84 ? -10.790 -4.150 6.650 1.00 97.25 84 LEU A CA 1
ATOM 665 C C . LEU A 1 84 ? -10.930 -2.872 5.809 1.00 97.25 84 LEU A C 1
ATOM 667 O O . LEU A 1 84 ? -11.947 -2.190 5.920 1.00 97.25 84 LEU A O 1
ATOM 671 N N . LEU A 1 85 ? -10.014 -2.645 4.861 1.00 97.50 85 LEU A N 1
ATOM 672 C CA . LEU A 1 85 ? -10.116 -1.545 3.895 1.00 97.50 85 LEU A CA 1
ATOM 673 C C . LEU A 1 85 ? -11.394 -1.642 3.042 1.00 97.50 85 LEU A C 1
ATOM 675 O O . LEU A 1 85 ? -12.049 -0.636 2.792 1.00 97.50 85 LEU A O 1
ATOM 679 N N . LYS A 1 86 ? -11.834 -2.852 2.665 1.00 97.69 86 LYS A N 1
ATOM 680 C CA . LYS A 1 86 ? -13.125 -3.047 1.977 1.00 97.69 86 LYS A CA 1
ATOM 681 C C . LYS A 1 86 ? -14.307 -2.519 2.790 1.00 97.69 86 LYS A C 1
ATOM 683 O O . LYS A 1 86 ? -15.242 -1.960 2.220 1.00 97.69 86 LYS A O 1
ATOM 688 N N . LYS A 1 87 ? -14.314 -2.759 4.106 1.00 97.44 87 LYS A N 1
ATOM 689 C CA . LYS A 1 87 ? -15.371 -2.260 4.997 1.00 97.44 87 LYS A CA 1
ATOM 690 C C . LYS A 1 87 ? -15.308 -0.736 5.101 1.00 97.44 87 LYS A C 1
ATOM 692 O O . LYS A 1 87 ? -16.361 -0.112 5.024 1.00 97.44 87 LYS A O 1
ATOM 697 N N . ALA A 1 88 ? -14.108 -0.164 5.204 1.00 96.31 88 ALA A N 1
ATOM 698 C CA . ALA A 1 88 ? -13.907 1.284 5.214 1.00 96.31 88 ALA A CA 1
ATOM 699 C C . ALA A 1 88 ? -14.425 1.933 3.922 1.00 96.31 88 ALA A C 1
ATOM 701 O O . ALA A 1 88 ? -15.309 2.774 3.985 1.00 96.31 88 ALA A O 1
ATOM 702 N N . ALA A 1 89 ? -14.018 1.435 2.750 1.00 96.12 89 ALA A N 1
ATOM 703 C CA . ALA A 1 89 ? -14.422 1.951 1.435 1.00 96.12 89 ALA A CA 1
ATOM 704 C C . ALA A 1 89 ? -15.932 1.865 1.126 1.00 96.12 89 ALA A C 1
ATOM 706 O O . ALA A 1 89 ? -16.436 2.518 0.208 1.00 96.12 89 ALA A O 1
ATOM 707 N N . ARG A 1 90 ? -16.674 1.030 1.865 1.00 96.56 90 ARG A N 1
ATOM 708 C CA . ARG A 1 90 ? -18.143 0.984 1.787 1.00 96.56 90 ARG A CA 1
ATOM 709 C C . ARG A 1 90 ? -18.802 2.136 2.537 1.00 96.56 90 ARG A C 1
ATOM 711 O O . ARG A 1 90 ? -19.869 2.565 2.117 1.00 96.56 90 ARG A O 1
ATOM 718 N N . LYS A 1 91 ? -18.189 2.584 3.633 1.00 95.69 91 LYS A N 1
ATOM 719 C CA . LYS A 1 91 ? -18.689 3.665 4.492 1.00 95.69 91 LYS A CA 1
ATOM 720 C C . LYS A 1 91 ? -18.140 5.028 4.076 1.00 95.69 91 LYS A C 1
ATOM 722 O O . LYS A 1 91 ? -18.841 6.020 4.184 1.00 95.69 91 LYS A O 1
ATOM 727 N N . ASP A 1 92 ? -16.912 5.045 3.578 1.00 93.44 92 ASP A N 1
ATOM 728 C CA . ASP A 1 92 ? -16.164 6.236 3.212 1.00 93.44 92 ASP A CA 1
ATOM 729 C C . ASP A 1 92 ? -15.755 6.154 1.738 1.00 93.44 92 ASP A C 1
ATOM 731 O O . ASP A 1 92 ? -14.974 5.289 1.324 1.00 93.44 92 ASP A O 1
ATOM 735 N N . ILE A 1 93 ? -16.320 7.044 0.922 1.00 91.69 93 ILE A N 1
ATOM 736 C CA . ILE A 1 93 ? -16.109 7.048 -0.525 1.00 91.69 93 ILE A CA 1
ATOM 737 C C . ILE A 1 93 ? -14.669 7.410 -0.909 1.00 91.69 93 ILE A C 1
ATOM 739 O O . ILE A 1 93 ? -14.175 6.891 -1.914 1.00 91.69 93 ILE A O 1
ATOM 743 N N . SER A 1 94 ? -13.975 8.203 -0.084 1.00 89.81 94 SER A N 1
ATOM 744 C CA . SER A 1 94 ? -12.578 8.606 -0.309 1.00 89.81 94 SER A CA 1
ATOM 745 C C . SER A 1 94 ? -11.616 7.415 -0.285 1.00 89.81 94 SER A C 1
ATOM 747 O O . SER A 1 94 ? -10.551 7.453 -0.892 1.00 89.81 94 SER A O 1
ATOM 749 N N . GLN A 1 95 ? -12.009 6.313 0.366 1.00 94.75 95 GLN A N 1
ATOM 750 C CA . GLN A 1 95 ? -11.201 5.099 0.482 1.00 94.75 95 GLN A CA 1
ATOM 751 C C . GLN A 1 95 ? -11.409 4.116 -0.676 1.00 94.75 95 GLN A C 1
ATOM 753 O O . GLN A 1 95 ? -10.700 3.110 -0.775 1.00 94.75 95 GLN A O 1
ATOM 758 N N . ARG A 1 96 ? -12.370 4.366 -1.577 1.00 94.69 96 ARG A N 1
ATOM 759 C CA . ARG A 1 96 ? -12.614 3.484 -2.732 1.00 94.69 96 ARG A CA 1
ATOM 760 C C . ARG A 1 96 ? -11.416 3.391 -3.685 1.00 94.69 96 ARG A C 1
ATOM 762 O O . ARG A 1 96 ? -11.117 2.259 -4.075 1.00 94.69 96 ARG A O 1
ATOM 769 N N . PRO A 1 97 ? -10.703 4.485 -4.028 1.00 93.88 97 PRO A N 1
ATOM 770 C CA . PRO A 1 97 ? -9.466 4.401 -4.804 1.00 93.88 97 PRO A CA 1
ATOM 771 C C . PRO A 1 97 ? -8.414 3.520 -4.120 1.00 93.88 97 PRO A C 1
ATOM 773 O O . PRO A 1 97 ? -7.915 2.581 -4.738 1.00 93.88 97 PRO A O 1
ATOM 776 N N . ASN A 1 98 ? -8.164 3.727 -2.823 1.00 95.56 98 ASN A N 1
ATOM 777 C CA . ASN A 1 98 ? -7.218 2.923 -2.038 1.00 95.56 98 ASN A CA 1
ATOM 778 C C . ASN A 1 98 ? -7.574 1.428 -2.078 1.00 95.56 98 ASN A C 1
ATOM 780 O O . ASN A 1 98 ? -6.721 0.567 -2.309 1.00 95.56 98 ASN A O 1
ATOM 784 N N . TYR A 1 99 ? -8.859 1.100 -1.921 1.00 97.00 99 TYR A N 1
ATOM 785 C CA . TYR A 1 99 ? -9.329 -0.277 -2.039 1.00 97.00 99 TYR A CA 1
ATOM 786 C C . TYR A 1 99 ? -9.118 -0.857 -3.449 1.00 97.00 99 TYR A C 1
ATOM 788 O O . TYR A 1 99 ? -8.677 -2.002 -3.573 1.00 97.00 99 TYR A O 1
ATOM 796 N N . ALA A 1 100 ? -9.402 -0.087 -4.504 1.00 95.50 100 ALA A N 1
ATOM 797 C CA . ALA A 1 100 ? -9.203 -0.519 -5.887 1.00 95.50 100 ALA A CA 1
ATOM 798 C C . ALA A 1 100 ? -7.729 -0.856 -6.172 1.00 95.50 100 ALA A C 1
ATOM 800 O O . ALA A 1 100 ? -7.436 -1.950 -6.668 1.00 95.50 100 ALA A O 1
ATOM 801 N N . TYR A 1 101 ? -6.811 0.027 -5.762 1.00 95.44 101 TYR A N 1
ATOM 802 C CA . TYR A 1 101 ? -5.366 -0.187 -5.876 1.00 95.44 101 TYR A CA 1
ATOM 803 C C . TYR A 1 101 ? -4.898 -1.441 -5.133 1.00 95.44 101 TYR A C 1
ATOM 805 O O . TYR A 1 101 ? -4.174 -2.266 -5.699 1.00 95.44 101 TYR A O 1
ATOM 813 N N . LEU A 1 102 ? -5.332 -1.621 -3.881 1.00 97.06 102 LEU A N 1
ATOM 814 C CA . LEU A 1 102 ? -4.902 -2.761 -3.070 1.00 97.06 102 LEU A CA 1
ATOM 815 C C . LEU A 1 102 ? -5.370 -4.094 -3.656 1.00 97.06 102 LEU A C 1
ATOM 817 O O . LEU A 1 102 ? -4.618 -5.070 -3.684 1.00 97.06 102 LEU A O 1
ATOM 821 N N . ILE A 1 103 ? -6.614 -4.156 -4.133 1.00 97.31 103 ILE A N 1
ATOM 822 C CA . ILE A 1 103 ? -7.168 -5.390 -4.694 1.00 97.31 103 ILE A CA 1
ATOM 823 C C . ILE A 1 103 ? -6.463 -5.785 -5.982 1.00 97.31 103 ILE A C 1
ATOM 825 O O . ILE A 1 103 ? -6.128 -6.961 -6.142 1.00 97.31 103 ILE A O 1
ATOM 829 N N . ASP A 1 104 ? -6.215 -4.841 -6.881 1.00 96.12 104 ASP A N 1
ATOM 830 C CA . ASP A 1 104 ? -5.491 -5.147 -8.107 1.00 96.12 104 ASP A CA 1
ATOM 831 C C . ASP A 1 104 ? -4.043 -5.547 -7.820 1.00 96.12 104 ASP A C 1
ATOM 833 O O . ASP A 1 104 ? -3.563 -6.517 -8.405 1.00 96.12 104 ASP A O 1
ATOM 837 N N . LYS A 1 105 ? -3.373 -4.898 -6.858 1.00 96.19 105 LYS A N 1
ATOM 838 C CA . LYS A 1 105 ? -2.038 -5.313 -6.405 1.00 96.19 105 LYS A CA 1
ATOM 839 C C . LYS A 1 105 ? -2.041 -6.754 -5.887 1.00 96.19 105 LYS A C 1
ATOM 841 O O . LYS A 1 105 ? -1.232 -7.563 -6.330 1.00 96.19 105 LYS A O 1
ATOM 846 N N . ILE A 1 106 ? -3.003 -7.120 -5.035 1.00 97.44 106 ILE A N 1
ATOM 847 C CA . ILE A 1 106 ? -3.170 -8.499 -4.536 1.00 97.44 106 ILE A CA 1
ATOM 848 C C . ILE A 1 106 ? -3.458 -9.491 -5.673 1.00 97.44 106 ILE A C 1
ATOM 850 O O . ILE A 1 106 ? -3.067 -10.657 -5.593 1.00 97.44 106 ILE A O 1
ATOM 854 N N . LYS A 1 107 ? -4.190 -9.076 -6.713 1.00 96.38 107 LYS A N 1
ATOM 855 C CA . LYS A 1 107 ? -4.452 -9.913 -7.893 1.00 96.38 107 LYS A CA 1
ATOM 856 C C . LYS A 1 107 ? -3.178 -10.122 -8.701 1.00 96.38 107 LYS A C 1
ATOM 858 O O . LYS A 1 107 ? -2.868 -11.273 -9.003 1.00 96.38 107 LYS A O 1
ATOM 863 N N . MET A 1 108 ? -2.433 -9.053 -8.965 1.00 94.69 108 MET A N 1
ATOM 864 C CA . MET A 1 108 ? -1.157 -9.088 -9.673 1.00 94.69 108 MET A CA 1
ATOM 865 C C . MET A 1 108 ? -0.131 -9.967 -8.949 1.00 94.69 108 MET A C 1
ATOM 867 O O . MET A 1 108 ? 0.458 -10.833 -9.583 1.00 94.69 108 MET A O 1
ATOM 871 N N . ASP A 1 109 ? -0.003 -9.845 -7.621 1.00 93.38 109 ASP A N 1
ATOM 872 C CA . ASP A 1 109 ? 0.876 -10.706 -6.807 1.00 93.38 109 ASP A CA 1
ATOM 873 C C . ASP A 1 109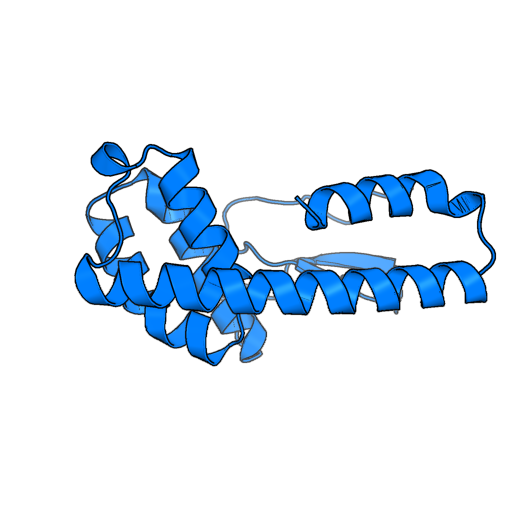 ? 0.534 -12.204 -6.941 1.00 93.38 109 ASP A C 1
ATOM 875 O O . ASP A 1 109 ? 1.368 -13.068 -6.696 1.00 93.38 109 ASP A O 1
ATOM 879 N N . LYS A 1 110 ? -0.713 -12.523 -7.312 1.00 95.38 110 LYS A N 1
ATOM 880 C CA . LYS A 1 110 ? -1.213 -13.890 -7.532 1.00 95.38 110 LYS A CA 1
ATOM 881 C C . LYS A 1 110 ? -1.243 -14.281 -9.016 1.00 95.38 110 LYS A C 1
ATOM 883 O O . LYS A 1 110 ? -1.870 -15.286 -9.345 1.00 95.38 110 LYS A O 1
ATOM 888 N N . GLY A 1 111 ? -0.688 -13.462 -9.913 1.00 94.06 111 GLY A N 1
ATOM 889 C CA . GLY A 1 111 ? -0.751 -13.664 -11.366 1.00 94.06 111 GLY A CA 1
ATOM 890 C C . GLY A 1 111 ? -2.167 -13.580 -11.955 1.00 94.06 111 GLY A C 1
ATOM 891 O O . GLY A 1 111 ? -2.422 -14.074 -13.050 1.00 94.06 111 GLY A O 1
ATOM 892 N N . LYS A 1 112 ? -3.130 -12.994 -11.232 1.00 96.06 112 LYS A N 1
ATOM 893 C CA . LYS A 1 112 ? -4.541 -12.914 -11.641 1.00 96.06 112 LYS A CA 1
ATOM 894 C C . LYS A 1 112 ? -4.844 -11.572 -12.287 1.00 96.06 112 LYS A C 1
ATOM 896 O O . LYS A 1 112 ? -4.362 -10.542 -11.832 1.00 96.06 112 LYS A O 1
ATOM 901 N N . LYS A 1 113 ? -5.746 -11.579 -13.274 1.00 94.50 113 LYS A N 1
ATOM 902 C CA . LYS A 1 113 ? -6.231 -10.354 -13.923 1.00 94.50 113 LYS A CA 1
ATOM 903 C C . LYS A 1 113 ? -6.797 -9.348 -12.905 1.00 94.50 113 LYS A C 1
ATOM 905 O O . LYS A 1 113 ? -7.498 -9.741 -11.964 1.00 94.50 113 LYS A O 1
ATOM 910 N N . GLN A 1 114 ? -6.517 -8.071 -13.144 1.00 94.56 114 GLN A N 1
ATOM 911 C CA . GLN A 1 114 ? -7.009 -6.924 -12.381 1.00 94.56 114 GLN A CA 1
ATOM 912 C C . GLN A 1 114 ? -8.525 -6.761 -12.519 1.00 94.56 114 GLN A C 1
ATOM 914 O O . GLN A 1 114 ? -9.136 -7.268 -13.463 1.00 94.56 114 GLN A O 1
ATOM 919 N N . ILE A 1 115 ? -9.128 -6.024 -11.593 1.00 91.88 115 ILE A N 1
ATOM 920 C CA . ILE A 1 115 ? -10.536 -5.628 -11.640 1.00 91.88 115 ILE A CA 1
ATOM 921 C C . ILE A 1 115 ? -10.658 -4.167 -12.076 1.00 91.88 115 ILE A C 1
ATOM 923 O O . ILE A 1 115 ? -11.500 -3.880 -12.921 1.00 91.88 115 ILE A O 1
ATOM 927 N N . TYR A 1 116 ? -9.821 -3.281 -11.529 1.00 90.44 116 TYR A N 1
ATOM 928 C CA . TYR A 1 116 ? -9.956 -1.829 -11.699 1.00 90.44 116 TYR A CA 1
ATOM 929 C C . TYR A 1 116 ? -8.909 -1.214 -12.636 1.00 90.44 116 TYR A C 1
ATOM 931 O O . TYR A 1 116 ? -9.102 -0.095 -13.101 1.00 90.44 116 TYR A O 1
ATOM 939 N N . GLY A 1 117 ? -7.840 -1.947 -12.957 1.00 90.75 117 GLY A N 1
ATOM 940 C CA . GLY A 1 117 ? -6.819 -1.513 -13.913 1.00 90.75 117 GLY A CA 1
ATOM 941 C C . GLY A 1 117 ? -5.790 -0.549 -13.331 1.00 90.75 117 GLY A C 1
ATOM 942 O O . GLY A 1 117 ? -5.310 0.325 -14.036 1.00 90.75 117 GLY A O 1
ATOM 943 N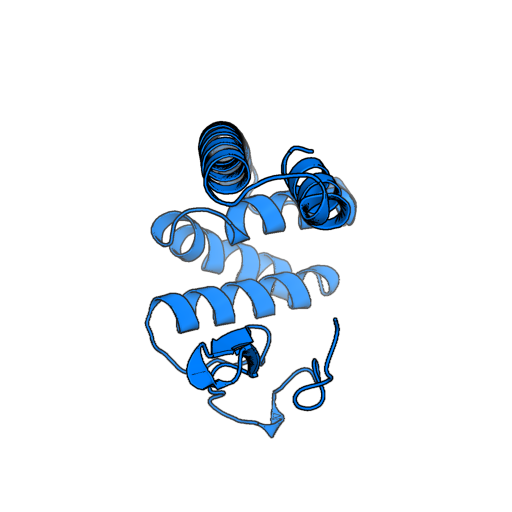 N . THR A 1 118 ? -5.461 -0.678 -12.049 1.00 90.62 118 THR A N 1
ATOM 944 C CA . THR A 1 118 ? -4.588 0.283 -11.351 1.00 90.62 118 THR A CA 1
ATOM 945 C C . THR A 1 118 ? -3.094 -0.050 -11.405 1.00 90.62 118 THR A C 1
ATOM 947 O O . THR A 1 118 ? -2.263 0.785 -11.054 1.00 90.62 118 THR A O 1
ATOM 950 N N . GLN A 1 119 ? -2.736 -1.276 -11.791 1.00 91.12 119 GLN A N 1
ATOM 951 C CA . GLN A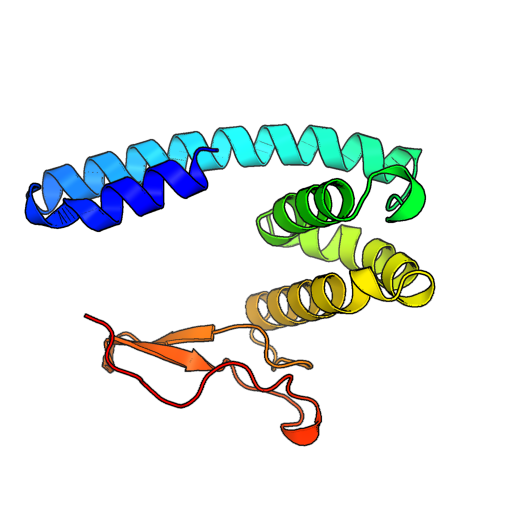 1 119 ? -1.361 -1.770 -11.806 1.00 91.12 119 GLN A CA 1
ATOM 952 C C . GLN A 1 119 ? -0.789 -1.788 -13.218 1.00 91.12 119 GLN A C 1
ATOM 954 O O . GLN A 1 119 ? -1.428 -2.241 -14.177 1.00 91.12 119 GLN A O 1
ATOM 959 N N . LEU A 1 120 ? 0.470 -1.382 -13.297 1.00 89.62 120 LEU A N 1
ATOM 960 C CA . LEU A 1 120 ? 1.311 -1.518 -14.471 1.00 89.62 120 LEU A CA 1
ATOM 961 C C . LEU A 1 120 ? 2.343 -2.625 -14.230 1.00 89.62 120 LEU A C 1
ATOM 963 O O . LEU A 1 120 ? 2.722 -2.904 -13.092 1.00 89.62 120 LEU A O 1
ATOM 967 N N . LYS A 1 121 ? 2.814 -3.238 -15.311 1.00 85.56 121 LYS A N 1
ATOM 968 C CA . LYS A 1 121 ? 3.990 -4.107 -15.340 1.00 85.56 121 LYS A CA 1
ATOM 969 C C . LYS A 1 121 ? 5.045 -3.472 -16.232 1.00 85.56 121 LYS A C 1
ATOM 971 O O . LYS A 1 121 ? 4.712 -2.952 -17.292 1.00 85.56 121 LYS A O 1
ATOM 976 N N . TYR A 1 122 ? 6.301 -3.528 -15.821 1.00 84.06 122 TYR A N 1
ATOM 977 C CA . TYR A 1 122 ? 7.398 -3.191 -16.716 1.00 84.06 122 TYR A CA 1
ATOM 978 C C . TYR A 1 122 ? 7.596 -4.331 -17.723 1.00 84.06 122 TYR A C 1
ATOM 980 O O . TYR A 1 122 ? 7.499 -5.505 -17.359 1.00 84.06 122 TYR A O 1
ATOM 988 N N . VAL A 1 123 ? 7.811 -3.987 -18.989 1.00 84.75 123 VAL A N 1
ATOM 989 C CA . VAL A 1 123 ? 8.077 -4.930 -20.076 1.00 84.75 123 VAL A CA 1
ATOM 990 C C . VAL A 1 123 ? 9.476 -4.654 -20.601 1.00 84.75 123 VAL A C 1
ATOM 992 O O . VAL A 1 123 ? 9.681 -3.668 -21.306 1.00 84.75 123 VAL A O 1
ATOM 995 N N . GLU A 1 124 ? 10.415 -5.537 -20.255 1.00 84.12 124 GLU A N 1
ATOM 996 C CA . GLU A 1 124 ? 11.847 -5.392 -20.552 1.00 84.12 124 GLU A CA 1
ATOM 997 C C . GLU A 1 124 ? 12.110 -5.184 -22.049 1.00 84.12 124 GLU A C 1
ATOM 999 O O . GLU A 1 124 ? 12.756 -4.219 -22.443 1.00 84.12 124 GLU A O 1
ATOM 1004 N N . GLU A 1 125 ? 11.501 -6.021 -22.896 1.00 88.81 125 GLU A N 1
ATOM 1005 C CA . GLU A 1 125 ? 11.644 -5.978 -24.361 1.00 88.81 125 GLU A CA 1
ATOM 1006 C C . GLU A 1 125 ? 11.285 -4.615 -24.967 1.00 88.81 125 GLU A C 1
ATOM 1008 O O . GLU A 1 125 ? 11.847 -4.206 -25.979 1.00 88.81 125 GLU A O 1
ATOM 1013 N N . LYS A 1 126 ? 10.332 -3.911 -24.349 1.00 84.00 126 LYS A N 1
ATOM 1014 C CA . LYS A 1 126 ? 9.814 -2.623 -24.823 1.00 84.00 126 LYS A CA 1
ATOM 1015 C C . LYS A 1 126 ? 10.344 -1.439 -24.021 1.00 84.00 126 LYS A C 1
ATOM 1017 O O . LYS A 1 126 ? 10.020 -0.303 -24.356 1.00 84.00 126 LYS A O 1
ATOM 1022 N N . LYS A 1 127 ? 11.102 -1.701 -22.951 1.00 83.44 127 LYS A N 1
ATOM 1023 C CA . LYS A 1 127 ? 11.568 -0.715 -21.968 1.00 83.44 127 LYS A CA 1
ATOM 1024 C C . LYS A 1 127 ? 10.469 0.251 -21.514 1.00 83.44 127 LYS A C 1
ATOM 1026 O O . LYS A 1 127 ? 10.676 1.457 -21.416 1.00 83.44 127 LYS A O 1
ATOM 1031 N N . CYS A 1 128 ? 9.264 -0.265 -21.278 1.00 80.00 128 CYS A N 1
ATOM 1032 C CA . CYS A 1 128 ? 8.114 0.564 -20.927 1.00 80.00 128 CYS A CA 1
ATOM 1033 C C . CYS A 1 128 ? 7.182 -0.122 -19.929 1.00 80.00 128 CYS A C 1
ATOM 1035 O O . CYS A 1 128 ? 7.162 -1.346 -19.795 1.00 80.00 128 CYS A O 1
ATOM 1037 N N . PHE A 1 129 ? 6.345 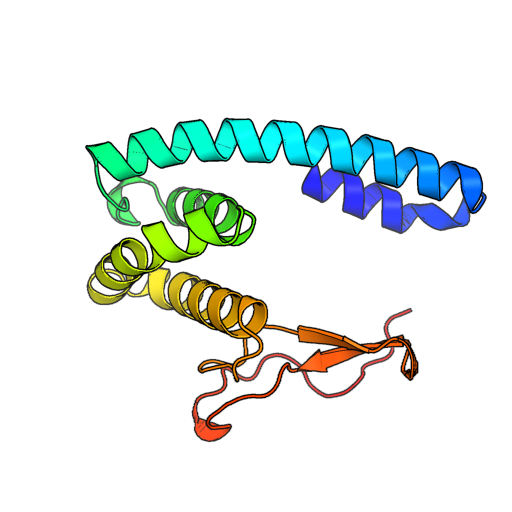0.672 -19.264 1.00 81.44 129 PHE A N 1
ATOM 1038 C CA . PHE A 1 129 ? 5.263 0.157 -18.433 1.00 81.44 129 PHE A CA 1
ATOM 1039 C C . PHE A 1 129 ? 4.003 -0.088 -19.266 1.00 81.44 129 PHE A C 1
ATOM 1041 O O . PHE A 1 129 ? 3.522 0.793 -19.975 1.00 81.44 129 PHE A O 1
ATOM 1048 N N . GLU A 1 130 ? 3.437 -1.284 -19.144 1.00 86.00 130 GLU A N 1
ATOM 1049 C CA . GLU A 1 130 ? 2.163 -1.662 -19.746 1.00 86.00 130 GLU A CA 1
ATOM 1050 C C . GLU A 1 130 ? 1.126 -1.986 -18.675 1.00 86.00 130 GLU A C 1
ATOM 1052 O O . GLU A 1 130 ? 1.439 -2.471 -17.588 1.00 86.00 130 GLU A O 1
ATOM 1057 N N . LEU A 1 131 ? -0.144 -1.780 -19.006 1.00 87.31 131 LEU A N 1
ATOM 1058 C CA . LEU A 1 131 ? -1.258 -2.140 -18.141 1.00 87.31 131 LEU A CA 1
ATOM 1059 C C . LEU A 1 131 ? -1.277 -3.654 -17.876 1.00 87.31 131 LEU A C 1
ATOM 1061 O O . LEU A 1 131 ? -1.287 -4.462 -18.809 1.00 87.31 131 LEU A O 1
ATOM 1065 N N . PHE A 1 132 ? -1.306 -4.064 -16.603 1.00 88.81 132 PHE A N 1
ATOM 1066 C CA . PHE A 1 132 ? -1.418 -5.486 -16.267 1.00 88.81 132 PHE A CA 1
ATOM 1067 C C . PHE A 1 132 ? -2.803 -6.023 -16.703 1.00 88.81 132 PHE A C 1
ATOM 1069 O O . PHE A 1 132 ? -3.788 -5.283 -16.618 1.00 88.81 132 PHE A O 1
ATOM 1076 N N . PRO A 1 133 ? -2.943 -7.283 -17.168 1.00 91.69 133 PRO A N 1
ATOM 1077 C CA . PRO A 1 133 ? -4.196 -7.768 -17.755 1.00 91.69 133 PRO A CA 1
ATOM 1078 C C . PRO A 1 133 ? -5.437 -7.531 -16.882 1.00 91.69 133 PRO A C 1
ATOM 1080 O O . PRO A 1 133 ? -5.440 -7.877 -15.702 1.00 91.69 133 PRO A O 1
ATOM 1083 N N . ILE A 1 134 ? -6.515 -6.999 -17.465 1.00 90.56 134 ILE A N 1
ATOM 1084 C CA . ILE A 1 134 ? -7.769 -6.660 -16.765 1.00 90.56 134 ILE A CA 1
ATOM 1085 C C . ILE A 1 134 ? -8.848 -7.698 -17.087 1.00 90.56 134 ILE A C 1
ATOM 1087 O O . ILE A 1 134 ? -8.960 -8.171 -18.218 1.00 90.56 134 ILE A O 1
ATOM 1091 N N . LYS A 1 135 ? -9.651 -8.088 -16.089 1.00 88.31 135 LYS A N 1
ATOM 1092 C CA . LYS A 1 135 ? -10.744 -9.055 -16.259 1.00 88.31 135 LYS A CA 1
ATOM 1093 C C . LYS A 1 135 ? -11.857 -8.502 -17.154 1.00 88.31 135 LYS A C 1
ATOM 1095 O O . LYS A 1 135 ? -12.367 -9.241 -17.988 1.00 88.31 135 LYS A O 1
ATOM 1100 N N . ASN A 1 136 ? -12.240 -7.240 -16.961 1.00 80.12 136 ASN A N 1
ATOM 1101 C CA . ASN A 1 136 ? -13.253 -6.553 -17.758 1.00 80.12 136 ASN A CA 1
ATOM 1102 C C . ASN A 1 136 ? -12.825 -5.102 -18.014 1.00 80.12 136 ASN A C 1
ATOM 1104 O O . ASN A 1 136 ? -12.805 -4.291 -17.092 1.00 80.12 136 ASN A O 1
ATOM 1108 N N . ILE A 1 137 ? -12.520 -4.785 -19.273 1.00 68.88 137 ILE A N 1
ATOM 1109 C CA . ILE A 1 137 ? -12.033 -3.465 -19.695 1.00 68.88 137 ILE A CA 1
ATOM 1110 C C . ILE A 1 137 ? -13.053 -2.344 -19.427 1.00 68.88 137 ILE A C 1
ATOM 1112 O O . ILE A 1 137 ? -12.668 -1.205 -19.235 1.00 68.88 137 ILE A O 1
ATOM 1116 N N . LYS A 1 138 ? -14.359 -2.639 -19.336 1.00 63.16 138 LYS A N 1
ATOM 1117 C CA . LYS A 1 138 ? -15.380 -1.610 -19.060 1.00 63.16 138 LYS A CA 1
ATOM 1118 C C . LYS A 1 138 ? -15.334 -1.066 -17.627 1.00 63.16 138 LYS A C 1
ATOM 1120 O O . LYS A 1 138 ? -15.919 -0.026 -17.360 1.00 63.16 138 LYS A O 1
ATOM 1125 N N . MET A 1 139 ? -14.682 -1.780 -16.706 1.00 57.75 139 MET A N 1
ATOM 1126 C CA . MET A 1 139 ? -14.533 -1.373 -15.302 1.00 57.75 139 MET A CA 1
ATOM 1127 C C . MET A 1 139 ? -13.192 -0.682 -15.018 1.00 57.75 139 MET A C 1
ATOM 1129 O O . MET A 1 139 ? -12.916 -0.370 -13.859 1.00 57.75 139 MET A O 1
ATOM 1133 N N . SER A 1 140 ? -12.349 -0.469 -16.036 1.00 55.47 140 SER A N 1
ATOM 1134 C CA . SER A 1 140 ? -11.053 0.170 -15.834 1.00 55.47 140 SER A CA 1
ATOM 1135 C C . SER A 1 140 ? -11.225 1.648 -15.509 1.00 55.47 140 SER A C 1
ATOM 1137 O O . SER A 1 140 ? -11.851 2.390 -16.268 1.00 55.47 140 SER A O 1
ATOM 1139 N N . ILE A 1 141 ? -10.611 2.092 -14.415 1.00 56.34 141 ILE A N 1
ATOM 1140 C CA . ILE A 1 141 ? -10.309 3.509 -14.231 1.00 56.34 141 ILE A CA 1
ATOM 1141 C C . ILE A 1 141 ? -9.291 3.822 -15.333 1.00 56.34 141 ILE A C 1
ATOM 1143 O O . ILE A 1 141 ? -8.231 3.203 -15.369 1.00 56.34 141 ILE A O 1
ATOM 1147 N N . ASN A 1 142 ? -9.647 4.678 -16.295 1.00 48.16 142 ASN A N 1
ATOM 1148 C CA . ASN A 1 142 ? -8.769 5.052 -17.407 1.00 48.16 142 ASN A CA 1
ATOM 1149 C C . ASN A 1 142 ? -7.510 5.739 -16.859 1.00 48.16 142 ASN A C 1
ATOM 1151 O O . ASN A 1 142 ? -7.481 6.958 -16.714 1.00 48.16 142 ASN A O 1
ATOM 1155 N N . VAL A 1 143 ? -6.470 4.966 -16.559 1.00 45.47 143 VAL A N 1
ATOM 1156 C CA . VAL A 1 143 ? -5.152 5.489 -16.214 1.00 45.47 143 VAL A CA 1
ATOM 1157 C C . VAL A 1 143 ? -4.147 4.840 -17.160 1.00 45.47 143 VAL A C 1
ATOM 1159 O O . VAL A 1 143 ? -3.897 3.641 -17.109 1.00 45.47 143 VAL A O 1
ATOM 1162 N N . VAL A 1 144 ? -3.589 5.698 -18.017 1.00 45.22 144 VAL A N 1
ATOM 1163 C CA . VAL A 1 144 ? -2.477 5.500 -18.961 1.00 45.22 144 VAL A CA 1
ATOM 1164 C C . VAL A 1 144 ? -2.852 5.085 -20.396 1.00 45.22 144 VAL A C 1
ATOM 1166 O O . VAL A 1 144 ? -3.119 3.930 -20.726 1.00 45.22 144 VAL A O 1
ATOM 1169 N N . LYS A 1 145 ? -2.785 6.095 -21.281 1.00 44.88 145 LYS A N 1
ATOM 1170 C CA . LYS A 1 145 ? -2.549 5.952 -22.724 1.00 44.88 145 LYS A CA 1
ATOM 1171 C C . LYS A 1 145 ? -1.214 5.230 -22.954 1.00 44.88 145 LYS A C 1
ATOM 1173 O O . LYS A 1 145 ? -0.236 5.518 -22.277 1.00 44.88 145 LYS A O 1
ATOM 1178 N N . LYS A 1 146 ? -1.231 4.321 -23.936 1.00 44.19 146 LYS A N 1
ATOM 1179 C CA . LYS A 1 146 ? -0.107 3.595 -24.559 1.00 44.19 146 LYS A CA 1
ATOM 1180 C C . LYS A 1 146 ? 1.234 4.325 -24.466 1.00 44.19 146 LYS A C 1
ATOM 1182 O O . LYS A 1 146 ? 1.266 5.493 -24.826 1.00 44.19 146 LYS A O 1
ATOM 1187 N N . CYS A 1 147 ? 2.288 3.578 -24.110 1.00 44.12 147 CYS A N 1
ATOM 1188 C CA . CYS A 1 147 ? 3.706 3.842 -24.394 1.00 44.12 147 CYS A CA 1
ATOM 1189 C C . CYS A 1 147 ? 4.005 5.293 -24.800 1.00 44.12 147 CYS A C 1
ATOM 1191 O O . CYS A 1 147 ? 4.302 5.562 -25.962 1.00 44.12 147 CYS A O 1
ATOM 1193 N N . SER A 1 148 ? 3.894 6.233 -23.865 1.00 41.34 148 SER A N 1
ATOM 1194 C CA . SER A 1 148 ? 4.497 7.543 -24.065 1.00 41.34 148 SER A CA 1
ATOM 1195 C C . SER A 1 148 ? 5.952 7.406 -23.656 1.00 41.34 148 SER A C 1
ATOM 1197 O O . SER A 1 148 ? 6.235 7.105 -22.497 1.00 41.34 148 SER A O 1
ATOM 1199 N N . TYR A 1 149 ? 6.846 7.571 -24.629 1.00 34.59 149 TYR A N 1
ATOM 1200 C CA . TYR A 1 149 ? 8.256 7.843 -24.390 1.00 34.59 149 TYR A CA 1
ATOM 1201 C C . TYR A 1 149 ? 8.353 8.962 -23.351 1.00 34.59 149 TYR A C 1
ATOM 1203 O O . TYR A 1 149 ? 7.942 10.088 -23.623 1.00 34.59 149 TYR A O 1
ATOM 1211 N N . LEU A 1 150 ? 8.852 8.639 -22.167 1.00 26.86 150 LEU A N 1
ATOM 1212 C CA . LEU A 1 150 ? 9.410 9.612 -21.245 1.00 26.86 150 LEU A CA 1
ATOM 1213 C C . LEU A 1 150 ? 10.810 9.100 -20.932 1.00 26.86 150 LEU A C 1
ATOM 1215 O O . LEU A 1 150 ? 10.994 8.180 -20.135 1.00 26.86 150 LEU A O 1
ATOM 1219 N N . ILE A 1 151 ? 11.732 9.621 -21.744 1.00 34.44 151 ILE A N 1
ATOM 1220 C CA . ILE A 1 151 ? 13.068 10.021 -21.304 1.00 34.44 151 ILE A CA 1
ATOM 1221 C C . ILE A 1 151 ? 12.862 11.048 -20.186 1.00 34.44 151 ILE A C 1
ATOM 1223 O O . ILE A 1 151 ? 11.925 11.871 -20.349 1.00 34.44 151 ILE A O 1
#

Foldseek 3Di:
DLVVVVVVCVVVVVVDDPVRNVVVVVVSVVVVVVVLVVVLVVLVVVCVPPNQDACVVQNLVRNVSSLVSQQPDDLVSLVVNLVSLVVRCVVHVSSVVSSQSSQQSNCVVVVHAHAAQNDWDQDPVLRDTDTRHHPDPVNYPPDDDPDDDDD

pLDDT: mean 85.02, std 15.85, range [26.86, 97.69]

Secondary structure (DSSP, 8-state):
-HHHHHHHHHTTGGGS-HHHHHHHHHHHHHHHHHHHHHHHHHHHHHHHHH-SPPHHHHHHHHHHHHHHHHHHS-HHHHHHHHHHHHHHHHH-GGGHHHHHHHHHHHHHHTTPPBSS---EEEEGGGTEEEEPPBS-GGG------S-----